Protein AF-A0A250J517-F1 (afdb_monomer)

Solvent-accessible surface area (backbone atoms only — not comparable to full-atom values): 8209 Å² total; per-residue (Å²): 137,84,88,84,86,84,84,90,84,88,82,89,85,87,87,82,92,88,85,82,87,84,89,85,85,82,87,85,84,88,85,80,86,83,84,86,82,82,81,75,85,79,86,83,92,77,81,94,85,44,72,68,46,51,51,52,29,51,54,43,40,54,51,52,28,53,78,68,51,25,32,100,65,62,43,57,57,86,73,79,63,91,90,59,61,96,43,54,39,82,90,79,71,48,72,56,59,64,66,62,52,22,33,76,74,35,57,65,48,42,74,78,33,53,84,116

pLDDT: mean 74.73, std 24.1, range [35.06, 98.69]

Secondary structure (DSSP, 8-state):
-----------------------------------------------TT-HHHHHHHHHHHHHHHHHTTB-TTSSBTT---TTS-TTEETTTTEE--HHHHHHHH-HHHHHHS---

Organism: NCBI:txid43

Mean predicted aligned error: 17.6 Å

Structure (mmCIF, N/CA/C/O backbone):
data_AF-A0A250J517-F1
#
_entry.id   AF-A0A250J517-F1
#
loop_
_atom_site.group_PDB
_atom_site.id
_atom_site.type_symbol
_atom_site.label_atom_id
_atom_site.label_alt_id
_atom_site.label_comp_id
_atom_site.label_asym_id
_atom_site.label_entity_id
_atom_site.label_seq_id
_atom_site.pdbx_PDB_ins_code
_atom_site.Cartn_x
_atom_site.Cartn_y
_atom_site.Cartn_z
_atom_site.occupancy
_atom_site.B_iso_or_equiv
_atom_site.auth_seq_id
_atom_site.auth_comp_id
_atom_site.auth_asym_id
_atom_site.auth_atom_id
_atom_site.pdbx_PDB_model_num
ATOM 1 N N . MET A 1 1 ? 27.806 33.034 -30.971 1.00 40.75 1 MET A N 1
ATOM 2 C CA . MET A 1 1 ? 27.701 34.439 -30.530 1.00 40.75 1 MET A CA 1
ATOM 3 C C . MET A 1 1 ? 26.240 34.858 -30.545 1.00 40.75 1 MET A C 1
ATOM 5 O O . MET A 1 1 ? 25.623 34.754 -31.590 1.00 40.75 1 MET A O 1
ATOM 9 N N . ARG A 1 2 ? 25.774 35.378 -29.402 1.00 42.53 2 ARG A N 1
ATOM 10 C CA . ARG A 1 2 ? 24.783 36.461 -29.262 1.00 42.53 2 ARG A CA 1
ATOM 11 C C . ARG A 1 2 ? 23.300 36.139 -29.490 1.00 42.53 2 ARG A C 1
ATOM 13 O O . ARG A 1 2 ? 22.781 36.169 -30.596 1.00 42.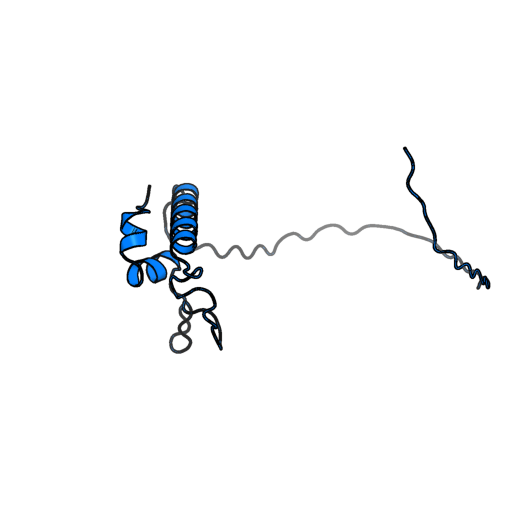53 2 ARG A O 1
ATOM 20 N N . HIS A 1 3 ? 22.646 35.952 -28.346 1.00 41.84 3 HIS A N 1
ATOM 21 C CA . HIS A 1 3 ? 21.238 36.217 -28.073 1.00 41.84 3 HIS A CA 1
ATOM 22 C C . HIS A 1 3 ? 20.781 37.573 -28.631 1.00 41.84 3 HIS A C 1
ATOM 24 O O . HIS A 1 3 ? 21.478 38.574 -28.455 1.00 41.84 3 HIS A O 1
ATOM 30 N N . AL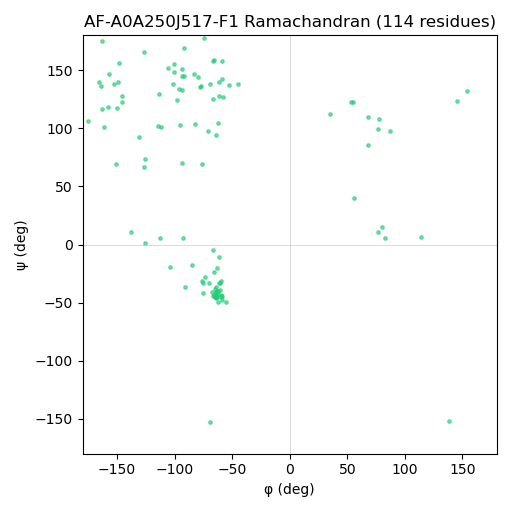A A 1 4 ? 19.585 37.613 -29.219 1.00 48.94 4 ALA A N 1
ATOM 31 C CA . ALA A 1 4 ? 18.859 38.845 -29.503 1.00 48.94 4 ALA A CA 1
ATOM 32 C C . ALA A 1 4 ? 17.581 38.867 -28.653 1.00 48.94 4 ALA A C 1
ATOM 34 O O . ALA A 1 4 ? 16.615 38.160 -28.932 1.00 48.94 4 ALA A O 1
ATOM 35 N N . LEU A 1 5 ? 17.639 39.651 -27.574 1.00 51.97 5 LEU A N 1
ATOM 36 C CA . LEU A 1 5 ? 16.505 40.087 -26.768 1.00 51.97 5 LEU A CA 1
ATOM 37 C C . LEU A 1 5 ? 15.642 41.062 -27.565 1.00 51.97 5 LEU A C 1
ATOM 39 O O . LEU A 1 5 ? 16.190 42.023 -28.097 1.00 51.97 5 LEU A O 1
ATOM 43 N N . ILE A 1 6 ? 14.318 40.923 -27.483 1.00 53.22 6 ILE A N 1
ATOM 44 C CA . ILE A 1 6 ? 13.390 42.060 -27.489 1.00 53.22 6 ILE A CA 1
ATOM 45 C C . ILE A 1 6 ? 12.218 41.690 -26.578 1.00 53.22 6 ILE A C 1
ATOM 47 O O . ILE A 1 6 ? 11.582 40.671 -26.815 1.00 53.22 6 ILE A O 1
ATOM 51 N N . LEU A 1 7 ? 11.958 42.505 -25.551 1.00 48.72 7 LEU A N 1
ATOM 52 C CA . LEU A 1 7 ? 10.627 43.017 -25.193 1.00 48.72 7 LEU A CA 1
ATOM 53 C C . LEU A 1 7 ? 10.775 44.020 -24.034 1.00 48.72 7 LEU A C 1
ATOM 55 O O . LEU A 1 7 ? 11.056 43.665 -22.893 1.00 48.72 7 LEU A O 1
ATOM 59 N N . LEU A 1 8 ? 10.626 45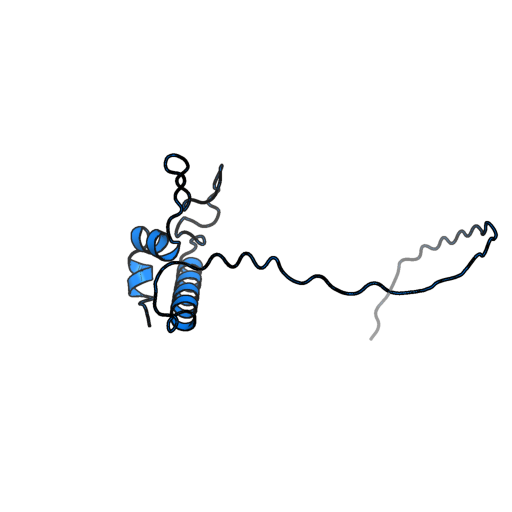.298 -24.387 1.00 49.47 8 LEU A N 1
ATOM 60 C CA . LEU A 1 8 ? 10.435 46.432 -23.487 1.00 49.47 8 LEU A CA 1
ATOM 61 C C . LEU A 1 8 ? 8.986 46.438 -22.980 1.00 49.47 8 LEU A C 1
ATOM 63 O O . LEU A 1 8 ? 8.074 46.374 -23.801 1.00 49.47 8 LEU A O 1
ATOM 67 N N . ALA A 1 9 ? 8.786 46.680 -21.685 1.00 53.56 9 ALA A N 1
ATOM 68 C CA . ALA A 1 9 ? 7.746 47.591 -21.200 1.00 53.56 9 ALA A CA 1
ATOM 69 C C . ALA A 1 9 ? 8.038 47.982 -19.744 1.00 53.56 9 ALA A C 1
ATOM 71 O O . ALA A 1 9 ? 8.074 47.142 -18.849 1.00 53.56 9 ALA A O 1
ATOM 72 N N . ALA A 1 10 ? 8.273 49.274 -19.536 1.00 53.44 10 ALA A N 1
ATOM 73 C CA . ALA A 1 10 ? 8.457 49.915 -18.244 1.00 53.44 10 ALA A CA 1
ATOM 74 C C . ALA A 1 10 ? 7.122 50.482 -17.739 1.00 53.44 10 ALA A C 1
ATOM 76 O O . ALA A 1 10 ? 6.362 51.024 -18.538 1.00 53.44 10 ALA A O 1
ATOM 77 N N . ALA A 1 11 ? 6.891 50.449 -16.425 1.00 49.56 11 ALA A N 1
ATOM 78 C CA . ALA A 1 11 ? 6.052 51.425 -15.726 1.00 49.56 11 ALA A CA 1
ATOM 79 C C . ALA A 1 11 ? 6.354 51.398 -14.216 1.00 49.56 11 ALA A C 1
ATOM 81 O O . ALA A 1 11 ? 5.896 50.524 -13.485 1.00 49.56 11 ALA A O 1
ATOM 82 N N . CYS A 1 12 ? 7.140 52.372 -13.759 1.00 49.00 12 CYS A N 1
ATOM 83 C CA . CYS A 1 12 ? 7.243 52.762 -12.356 1.00 49.00 12 CYS A CA 1
ATOM 84 C C . CYS A 1 12 ? 6.026 53.614 -11.986 1.00 49.00 12 CYS A C 1
ATOM 86 O O . CYS A 1 12 ? 5.762 54.567 -12.711 1.00 49.00 12 CYS A O 1
ATOM 88 N N . LEU A 1 13 ? 5.392 53.384 -10.832 1.00 56.25 13 LEU A N 1
ATOM 89 C CA . LEU A 1 13 ? 4.775 54.463 -10.049 1.00 56.25 13 LEU A CA 1
ATOM 90 C C . LEU A 1 13 ? 4.887 54.177 -8.545 1.00 56.25 13 LEU A C 1
ATOM 92 O O . LEU A 1 13 ? 4.546 53.108 -8.051 1.00 56.25 13 LEU A O 1
ATOM 96 N N . THR A 1 14 ? 5.408 55.184 -7.855 1.00 57.03 14 THR A N 1
ATOM 97 C CA . 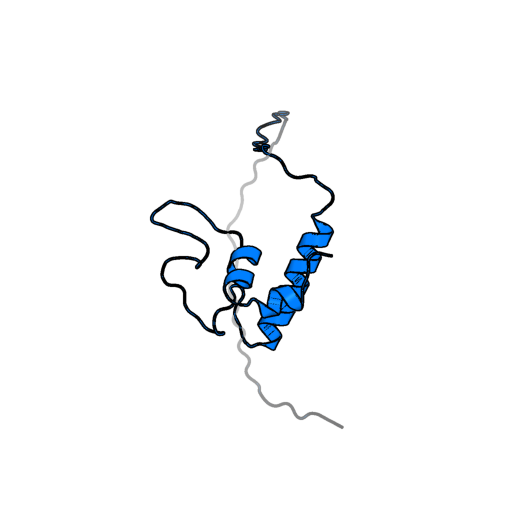THR A 1 14 ? 5.691 55.305 -6.426 1.00 57.03 14 THR A CA 1
ATOM 98 C C . THR A 1 14 ? 4.608 56.125 -5.725 1.00 57.03 14 THR A C 1
ATOM 100 O O . THR A 1 14 ? 4.285 57.198 -6.224 1.00 57.03 14 THR A O 1
ATOM 103 N N . THR A 1 15 ? 4.173 55.713 -4.535 1.00 53.34 15 THR A N 1
ATOM 104 C CA . THR A 1 15 ? 3.627 56.523 -3.414 1.00 53.34 15 THR A CA 1
ATOM 105 C C . THR A 1 15 ? 3.627 55.580 -2.192 1.00 53.34 15 THR A C 1
ATOM 107 O O . THR A 1 15 ? 3.356 54.400 -2.357 1.00 53.34 15 THR A O 1
ATOM 110 N N . GLY A 1 16 ? 3.954 55.890 -0.937 1.00 42.22 16 GLY A N 1
ATOM 111 C CA . GLY A 1 16 ? 4.241 57.099 -0.163 1.00 42.22 16 GLY A CA 1
ATOM 112 C C . GLY A 1 16 ? 3.900 56.773 1.316 1.00 42.22 16 GLY A C 1
ATOM 113 O O . GLY A 1 16 ? 2.867 56.166 1.566 1.00 42.22 16 GLY A O 1
ATOM 114 N N . CYS A 1 17 ? 4.796 57.103 2.257 1.00 46.97 17 CYS A N 1
ATOM 115 C CA . CYS A 1 17 ? 4.860 56.760 3.703 1.00 46.97 17 CYS A CA 1
ATOM 116 C C . CYS A 1 17 ? 3.762 57.425 4.612 1.00 46.97 17 CYS A C 1
ATOM 118 O O . CYS A 1 17 ? 2.810 57.981 4.082 1.00 46.97 17 CYS A O 1
ATOM 120 N N . PRO A 1 18 ? 3.970 57.664 5.936 1.00 52.84 18 PRO A N 1
ATOM 121 C CA . PRO A 1 18 ? 4.011 56.793 7.133 1.00 52.84 18 PRO A CA 1
ATOM 122 C C . PRO A 1 18 ? 3.047 57.259 8.272 1.00 52.84 18 PRO A C 1
ATOM 124 O O . PRO A 1 18 ? 2.681 58.429 8.343 1.00 52.84 18 PRO A O 1
ATOM 127 N N . THR A 1 19 ? 2.762 56.428 9.289 1.00 40.47 19 THR A N 1
ATOM 128 C CA . THR A 1 19 ? 2.187 56.905 10.576 1.00 40.47 19 THR A CA 1
ATOM 129 C C . THR A 1 19 ? 2.926 56.363 11.808 1.00 40.47 19 THR A C 1
ATOM 131 O O . THR A 1 19 ? 2.663 55.277 12.301 1.00 40.47 19 THR A O 1
ATOM 134 N N . LYS A 1 20 ? 3.900 57.163 12.261 1.00 37.38 20 LYS A N 1
ATOM 135 C CA . LYS A 1 20 ? 4.094 57.721 13.619 1.00 37.38 20 LYS A CA 1
ATOM 136 C C . LYS A 1 20 ? 3.704 56.881 14.868 1.00 37.38 20 LYS A C 1
ATOM 138 O O . LYS A 1 20 ? 2.533 56.790 15.198 1.00 37.38 20 LYS A O 1
ATOM 143 N N . LYS A 1 21 ? 4.751 56.487 15.623 1.00 39.88 21 LYS A N 1
ATOM 144 C CA . LYS A 1 21 ? 4.996 56.621 17.093 1.00 39.88 21 LYS A CA 1
ATOM 145 C C . LYS A 1 21 ? 3.895 56.095 18.044 1.00 39.88 21 LYS A C 1
ATOM 147 O O . LYS A 1 21 ? 2.790 56.614 18.056 1.00 39.88 21 LYS A O 1
ATOM 152 N N . THR A 1 22 ? 4.200 55.167 18.957 1.00 36.69 22 THR A N 1
ATOM 153 C CA . THR A 1 22 ? 4.653 55.487 20.332 1.00 36.69 22 THR A CA 1
ATOM 154 C C . THR A 1 22 ? 5.299 54.263 20.988 1.00 36.69 22 THR A C 1
ATOM 156 O O . THR A 1 22 ? 4.816 53.146 20.844 1.00 36.69 22 THR A O 1
ATOM 159 N N . ALA A 1 23 ? 6.424 54.501 21.658 1.00 46.97 23 ALA A N 1
ATOM 160 C CA . ALA A 1 23 ? 7.159 53.541 22.466 1.00 46.97 23 ALA A CA 1
ATOM 161 C C . ALA A 1 23 ? 6.500 53.376 23.839 1.00 46.97 23 ALA A C 1
ATOM 163 O O . ALA A 1 23 ? 6.099 54.384 24.406 1.00 46.97 23 ALA A O 1
ATOM 164 N N . GLU A 1 24 ? 6.514 52.166 24.398 1.00 35.06 24 GLU A N 1
ATOM 165 C CA . GLU A 1 24 ? 6.696 51.965 25.839 1.00 35.06 24 GLU A CA 1
ATOM 166 C C . GLU A 1 24 ? 7.201 50.533 26.087 1.00 35.06 24 GLU A C 1
ATOM 168 O O . GLU A 1 24 ? 6.567 49.555 25.702 1.00 35.06 24 GLU A O 1
ATOM 173 N N . ALA A 1 25 ? 8.395 50.420 26.662 1.00 49.69 25 ALA A N 1
ATOM 174 C CA . ALA A 1 25 ? 8.928 49.206 27.281 1.00 49.69 25 ALA A CA 1
ATOM 175 C C . ALA A 1 25 ? 8.744 49.384 28.802 1.00 49.69 25 ALA A C 1
ATOM 177 O O . ALA A 1 25 ? 8.829 50.531 29.253 1.00 49.69 25 ALA A O 1
ATOM 178 N N . PRO A 1 26 ? 8.528 48.321 29.606 1.00 46.06 26 PRO A N 1
ATOM 179 C CA . PRO A 1 26 ? 9.617 47.384 29.908 1.00 46.06 26 PRO A CA 1
ATOM 180 C C . PRO A 1 26 ? 9.195 45.912 30.148 1.00 46.06 26 PRO A C 1
ATOM 182 O O . PRO A 1 26 ? 8.083 45.608 30.563 1.00 46.06 26 PRO A O 1
ATOM 185 N N . ALA A 1 27 ? 10.137 44.985 29.943 1.00 48.69 27 ALA A N 1
ATOM 186 C CA . ALA A 1 27 ? 10.116 43.643 30.550 1.00 48.69 27 ALA A CA 1
ATOM 187 C C . ALA A 1 27 ? 10.310 43.769 32.083 1.00 48.69 27 ALA A C 1
ATOM 189 O O . ALA A 1 27 ? 10.912 44.774 32.486 1.00 48.69 27 ALA A O 1
ATOM 190 N N . PRO A 1 28 ? 9.917 42.800 32.955 1.00 46.03 28 PRO A N 1
ATOM 191 C CA . PRO A 1 28 ? 10.729 41.573 33.118 1.00 46.03 28 PRO A CA 1
ATOM 192 C C . PRO A 1 28 ? 10.069 40.327 33.807 1.00 46.03 28 PRO A C 1
ATOM 194 O O . PRO A 1 28 ? 9.004 40.417 34.402 1.00 46.03 28 PRO A O 1
ATOM 197 N N . LYS A 1 29 ? 10.840 39.217 33.830 1.00 38.72 29 LYS A N 1
ATOM 198 C CA . LYS A 1 29 ? 10.826 38.029 34.739 1.00 38.72 29 LYS A CA 1
ATOM 199 C C . LYS A 1 29 ? 9.737 36.964 34.522 1.00 38.72 29 LYS A C 1
ATOM 201 O O . LYS A 1 29 ? 8.553 37.233 34.621 1.00 38.72 29 LYS A O 1
ATOM 206 N N . GLU A 1 30 ? 10.147 35.802 34.006 1.00 45.53 30 GLU A N 1
ATOM 207 C CA . GLU A 1 30 ? 10.349 34.536 34.749 1.00 45.53 30 GLU A CA 1
ATOM 208 C C . GLU A 1 30 ? 9.046 33.916 35.261 1.00 45.53 30 GLU A C 1
ATOM 210 O O . GLU A 1 30 ? 8.498 34.372 36.253 1.00 45.53 30 GLU A O 1
ATOM 215 N N . GLU A 1 31 ? 8.649 32.788 34.668 1.00 47.94 31 GLU A N 1
ATOM 216 C CA . GLU A 1 31 ? 8.257 31.643 35.484 1.00 47.94 31 GLU A CA 1
ATOM 217 C C . GLU A 1 31 ? 8.576 30.326 34.773 1.00 47.94 31 GLU A C 1
ATOM 219 O O . GLU A 1 31 ? 8.482 30.174 33.554 1.00 47.94 31 GLU A O 1
ATOM 224 N N . THR A 1 32 ? 9.0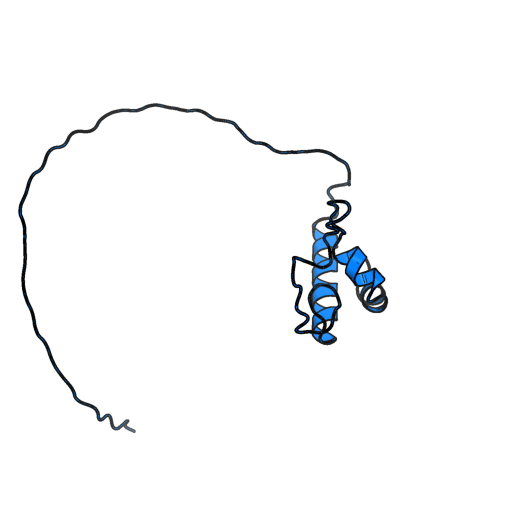55 29.415 35.601 1.00 37.88 32 THR A N 1
ATOM 225 C CA . THR A 1 32 ? 9.680 28.135 35.316 1.00 37.88 32 THR A CA 1
ATOM 226 C C . THR A 1 32 ? 8.630 27.025 35.304 1.00 37.88 32 THR A C 1
ATOM 228 O O . THR A 1 32 ? 7.731 27.021 36.131 1.00 37.88 32 THR A O 1
ATOM 231 N N . ALA A 1 33 ? 8.836 26.051 34.413 1.00 44.22 33 ALA A N 1
ATOM 232 C CA . ALA A 1 33 ? 8.399 24.651 34.470 1.00 44.22 33 ALA A CA 1
ATOM 233 C C . ALA A 1 33 ? 6.906 24.304 34.671 1.00 44.22 33 ALA A C 1
ATOM 235 O O . ALA A 1 33 ? 6.329 24.439 35.745 1.00 44.22 33 ALA A O 1
ATOM 236 N N . SER A 1 34 ? 6.373 23.546 33.710 1.00 52.28 34 SER A N 1
ATOM 237 C CA . SER A 1 34 ? 5.840 22.223 34.051 1.00 52.28 34 SER A CA 1
ATOM 238 C C . SER A 1 34 ? 5.954 21.257 32.883 1.00 52.28 34 SER A C 1
ATOM 240 O O . SER A 1 34 ? 5.409 21.450 31.800 1.00 52.28 34 SER A O 1
ATOM 242 N N . THR A 1 35 ? 6.741 20.233 33.164 1.00 45.34 35 THR A N 1
ATOM 243 C CA . THR A 1 35 ? 6.864 18.952 32.493 1.00 45.34 35 THR A CA 1
ATOM 244 C C . THR A 1 35 ? 5.523 18.209 32.489 1.00 45.34 35 THR A C 1
ATOM 246 O O . THR A 1 35 ? 4.712 18.380 33.393 1.00 45.34 35 THR A O 1
ATOM 249 N N . ASP A 1 36 ? 5.405 17.290 31.533 1.00 43.34 36 ASP A N 1
ATOM 250 C CA . ASP A 1 36 ? 4.597 16.068 31.600 1.00 43.34 36 ASP A CA 1
ATOM 251 C C . ASP A 1 36 ? 3.117 16.136 31.186 1.00 43.34 36 ASP A C 1
ATOM 253 O O . ASP A 1 36 ? 2.212 16.412 31.966 1.00 43.34 36 ASP A O 1
ATOM 257 N N . ALA A 1 37 ? 2.875 15.740 29.937 1.00 49.03 37 ALA A N 1
ATOM 258 C CA . ALA A 1 37 ? 1.851 14.743 29.636 1.00 49.03 37 ALA A CA 1
ATOM 259 C C . ALA A 1 37 ? 2.276 13.999 28.367 1.00 49.03 37 ALA A C 1
ATOM 261 O O . ALA A 1 37 ? 1.714 14.151 27.281 1.00 49.03 37 ALA A O 1
ATOM 262 N N . ALA A 1 38 ? 3.333 13.205 28.523 1.00 48.06 38 ALA A N 1
ATOM 263 C CA . ALA A 1 38 ? 3.571 12.076 27.653 1.00 48.06 38 ALA A CA 1
ATOM 264 C C . ALA A 1 38 ? 2.392 11.105 27.821 1.00 48.06 38 ALA A C 1
ATOM 266 O O . ALA A 1 38 ? 2.321 10.375 28.805 1.00 48.06 38 ALA A O 1
ATOM 267 N N . LEU A 1 39 ? 1.474 11.058 26.856 1.00 44.75 39 LEU A N 1
ATOM 268 C CA . LEU A 1 39 ? 0.632 9.877 26.667 1.00 44.75 39 LEU A CA 1
ATOM 269 C C . LEU A 1 39 ? 1.300 8.983 25.630 1.00 44.75 39 LEU A C 1
ATOM 271 O O . LEU A 1 39 ? 0.857 8.823 24.497 1.00 44.75 39 LEU A O 1
ATOM 275 N N . SER A 1 40 ? 2.411 8.400 26.073 1.00 46.28 40 SER A N 1
ATOM 276 C CA . SER A 1 40 ? 2.884 7.121 25.571 1.00 46.28 40 SER A CA 1
ATOM 277 C C . SER A 1 40 ? 1.843 6.073 25.950 1.00 46.28 40 SER A C 1
ATOM 279 O O . SER A 1 40 ? 1.880 5.527 27.052 1.00 46.28 40 SER A O 1
ATOM 281 N N . VAL A 1 41 ? 0.916 5.778 25.041 1.00 52.47 41 VAL A N 1
ATOM 282 C CA . VAL A 1 41 ? 0.219 4.493 25.088 1.00 52.47 41 VAL A CA 1
ATOM 283 C C . VAL A 1 41 ? 1.250 3.446 24.682 1.00 52.47 41 VAL A C 1
ATOM 285 O O . VAL A 1 41 ? 1.569 3.272 23.508 1.00 52.47 41 VAL A O 1
ATOM 288 N N . ARG A 1 42 ? 1.849 2.809 25.685 1.00 61.09 42 ARG A N 1
ATOM 289 C CA . ARG A 1 42 ? 2.473 1.497 25.525 1.00 61.09 42 ARG A CA 1
ATOM 290 C C . ARG A 1 42 ? 1.414 0.476 25.909 1.00 61.09 42 ARG A C 1
ATOM 292 O O . ARG A 1 42 ? 0.797 0.672 26.951 1.00 61.09 42 ARG A O 1
ATOM 299 N N . ASP A 1 43 ? 1.269 -0.551 25.076 1.00 52.69 43 ASP A N 1
ATOM 300 C CA . ASP A 1 43 ? 0.919 -1.957 25.371 1.00 52.69 43 ASP A CA 1
ATOM 301 C C . ASP A 1 43 ? 0.047 -2.495 24.211 1.00 52.69 43 ASP A C 1
ATOM 303 O O . ASP A 1 43 ? -0.938 -1.864 23.852 1.00 52.69 43 ASP A O 1
ATOM 307 N N . ALA A 1 44 ? 0.365 -3.576 23.493 1.00 48.47 44 ALA A N 1
ATOM 308 C CA . ALA A 1 44 ? 1.029 -4.797 23.925 1.00 48.47 44 ALA A CA 1
ATOM 309 C C . ALA A 1 44 ? 1.801 -5.496 22.779 1.00 48.47 44 ALA A C 1
ATOM 311 O O . ALA A 1 44 ? 1.298 -5.647 21.671 1.00 48.47 44 ALA A O 1
ATOM 312 N N . GLY A 1 45 ? 3.006 -5.978 23.103 1.00 47.66 45 GLY A N 1
ATOM 313 C CA . GLY A 1 45 ? 3.538 -7.276 22.662 1.00 47.66 45 GLY A CA 1
ATOM 314 C C . GLY A 1 45 ? 3.882 -7.533 21.185 1.00 47.66 45 GLY A C 1
ATOM 315 O O . GLY A 1 45 ? 3.141 -8.229 20.504 1.00 47.66 45 GLY A O 1
ATOM 316 N N . ALA A 1 46 ? 5.095 -7.163 20.759 1.00 60.81 46 ALA A N 1
ATOM 317 C CA . ALA A 1 46 ? 5.896 -7.909 19.771 1.00 60.81 46 ALA A CA 1
ATOM 318 C C . ALA A 1 46 ? 7.389 -7.542 19.946 1.00 60.81 46 ALA A C 1
ATOM 320 O O . ALA A 1 46 ? 7.673 -6.413 20.357 1.00 60.81 46 ALA A O 1
ATOM 321 N N . PRO A 1 47 ? 8.356 -8.457 19.720 1.00 49.44 47 PRO A N 1
ATOM 322 C CA . PRO A 1 47 ? 9.756 -8.207 20.047 1.00 49.44 47 PRO A CA 1
ATOM 323 C C . PRO A 1 47 ? 10.329 -7.106 19.151 1.00 49.44 47 PRO A C 1
ATOM 325 O O . PRO A 1 47 ? 10.275 -7.165 17.925 1.00 49.44 47 PRO A O 1
ATOM 328 N N . ALA A 1 48 ? 10.881 -6.086 19.799 1.00 53.94 48 ALA A N 1
ATOM 329 C CA . ALA A 1 48 ? 11.517 -4.940 19.177 1.00 53.94 48 ALA A CA 1
ATOM 330 C C . ALA A 1 48 ? 12.917 -5.308 18.656 1.00 53.94 48 ALA A C 1
ATOM 332 O O . ALA A 1 48 ? 13.907 -4.855 19.203 1.00 53.94 48 ALA A O 1
ATOM 333 N N . GLU A 1 49 ? 12.984 -6.129 17.608 1.00 48.34 49 GLU A N 1
ATOM 334 C CA . GLU A 1 49 ? 14.205 -6.401 16.823 1.00 48.34 49 GLU A CA 1
ATOM 335 C C . GLU A 1 49 ? 13.900 -6.441 15.300 1.00 48.34 49 GLU A C 1
ATOM 337 O O . GLU A 1 49 ? 14.741 -6.857 14.513 1.00 48.34 49 GLU A O 1
ATOM 342 N N . ASP A 1 50 ? 12.700 -6.018 14.862 1.00 60.31 50 ASP A N 1
ATOM 343 C CA . ASP A 1 50 ? 12.167 -6.284 13.503 1.00 60.31 50 ASP A CA 1
ATOM 344 C C . ASP A 1 50 ? 11.734 -5.023 12.712 1.00 60.31 50 ASP A C 1
ATOM 346 O O . ASP A 1 50 ? 11.270 -5.090 11.576 1.00 60.31 50 ASP A O 1
ATOM 350 N N . GLY A 1 51 ? 11.898 -3.820 13.274 1.00 64.81 51 GLY A N 1
ATOM 351 C CA . GLY A 1 51 ? 11.474 -2.585 12.590 1.00 64.81 51 GLY A CA 1
ATOM 352 C C . GLY A 1 51 ? 12.209 -2.341 11.262 1.00 64.81 51 GLY A C 1
ATOM 353 O O . GLY A 1 51 ? 11.629 -1.820 10.310 1.00 64.81 51 GLY A O 1
ATOM 354 N N . GLY A 1 52 ? 13.480 -2.752 11.183 1.00 77.38 52 GLY A N 1
ATOM 355 C CA . GLY A 1 52 ? 14.290 -2.642 9.967 1.00 77.38 52 GLY A CA 1
ATOM 356 C C . GLY A 1 52 ? 13.921 -3.673 8.899 1.00 77.38 52 GLY A C 1
ATOM 357 O O . GLY A 1 52 ? 13.821 -3.332 7.722 1.00 77.38 52 GLY A O 1
ATOM 358 N N . SER A 1 53 ? 13.672 -4.915 9.304 1.00 88.00 53 SER A N 1
ATOM 359 C CA . SER A 1 53 ? 13.247 -6.019 8.434 1.00 88.00 53 SER A CA 1
ATOM 360 C C . SER A 1 53 ? 11.846 -5.795 7.879 1.00 88.00 53 SER A C 1
ATOM 362 O O . SER A 1 53 ? 11.637 -5.958 6.675 1.00 88.00 53 SER A O 1
ATOM 364 N N . ARG A 1 54 ? 10.912 -5.299 8.697 1.00 92.44 54 ARG A N 1
ATOM 365 C CA . ARG A 1 54 ? 9.589 -4.907 8.209 1.00 92.44 54 ARG A CA 1
ATOM 366 C C . ARG A 1 54 ? 9.650 -3.744 7.222 1.00 92.44 54 ARG A C 1
ATOM 368 O O . ARG A 1 54 ? 9.037 -3.823 6.161 1.00 92.44 54 ARG A O 1
ATOM 375 N N . ALA A 1 55 ? 10.413 -2.693 7.517 1.00 93.62 55 ALA A N 1
ATOM 376 C CA . ALA A 1 55 ? 10.576 -1.577 6.583 1.00 93.62 55 ALA A CA 1
ATOM 377 C C . ALA A 1 55 ? 11.195 -2.029 5.246 1.00 93.62 55 ALA A C 1
ATOM 379 O O . ALA A 1 55 ? 10.769 -1.582 4.181 1.00 93.62 55 ALA A O 1
ATOM 380 N N . ALA A 1 56 ? 12.164 -2.949 5.286 1.00 95.00 56 ALA A N 1
ATOM 381 C CA . ALA A 1 56 ? 12.749 -3.539 4.085 1.00 95.00 56 ALA A CA 1
ATOM 382 C C . ALA A 1 56 ? 11.725 -4.359 3.281 1.00 95.00 56 ALA A C 1
ATOM 384 O O . ALA A 1 56 ? 11.686 -4.255 2.052 1.00 95.00 56 ALA A O 1
ATOM 385 N N . GLN A 1 57 ? 10.868 -5.130 3.957 1.00 96.12 57 GLN A N 1
ATOM 386 C CA . GLN A 1 57 ? 9.789 -5.871 3.307 1.00 96.12 57 GLN A CA 1
ATOM 387 C C . GLN A 1 57 ? 8.763 -4.926 2.668 1.00 96.12 57 GLN A C 1
ATOM 389 O O . GLN A 1 57 ? 8.409 -5.115 1.505 1.00 96.12 57 GLN A O 1
ATOM 394 N N . GLU A 1 58 ? 8.342 -3.872 3.372 1.00 97.44 58 GLU A N 1
ATOM 395 C CA . GLU A 1 58 ? 7.435 -2.858 2.823 1.00 97.44 58 GLU A CA 1
ATOM 396 C C . GLU A 1 58 ? 8.023 -2.177 1.582 1.00 97.44 58 GLU A C 1
ATOM 398 O O . GLU A 1 58 ? 7.340 -2.073 0.565 1.00 97.44 58 GLU A O 1
ATOM 403 N N . ALA A 1 59 ? 9.307 -1.807 1.614 1.00 97.81 59 ALA A N 1
ATOM 404 C CA . ALA A 1 59 ? 9.989 -1.219 0.463 1.00 97.81 59 ALA A CA 1
ATOM 405 C C . ALA A 1 59 ? 10.088 -2.188 -0.731 1.00 97.81 59 ALA A C 1
ATOM 407 O O . ALA A 1 59 ? 9.965 -1.770 -1.885 1.00 97.81 59 ALA A O 1
ATOM 408 N N . CYS A 1 60 ? 10.296 -3.485 -0.475 1.00 98.31 60 CYS A N 1
ATOM 409 C CA . CYS A 1 60 ? 10.267 -4.501 -1.525 1.00 98.31 60 CYS A CA 1
ATOM 410 C C . CYS A 1 60 ? 8.884 -4.572 -2.183 1.00 98.31 60 CYS A C 1
ATOM 412 O O . CYS A 1 60 ? 8.786 -4.509 -3.411 1.00 98.31 60 CYS A O 1
ATOM 414 N N . VAL A 1 61 ? 7.828 -4.654 -1.367 1.00 98.50 61 VAL A N 1
ATOM 415 C CA . VAL A 1 61 ? 6.441 -4.751 -1.836 1.00 98.50 61 VAL A CA 1
ATOM 416 C C . VAL A 1 61 ? 6.039 -3.510 -2.623 1.00 98.50 61 VAL A C 1
ATOM 418 O O . VAL A 1 61 ? 5.446 -3.642 -3.687 1.00 98.50 61 VAL A O 1
ATOM 421 N N . ASP A 1 62 ? 6.404 -2.315 -2.164 1.00 98.56 62 ASP A N 1
ATOM 422 C CA . ASP A 1 62 ? 6.047 -1.070 -2.850 1.00 98.56 62 ASP A CA 1
ATOM 423 C C . ASP A 1 62 ? 6.663 -0.987 -4.251 1.00 98.56 62 ASP A C 1
ATOM 425 O O . ASP A 1 62 ? 5.985 -0.603 -5.207 1.00 98.56 62 ASP A O 1
ATOM 429 N N . ARG A 1 63 ? 7.918 -1.425 -4.404 1.00 98.69 63 ARG A N 1
ATOM 430 C CA . ARG A 1 63 ? 8.552 -1.538 -5.722 1.00 98.69 63 ARG A CA 1
ATOM 431 C C . ARG A 1 63 ? 7.847 -2.570 -6.602 1.00 98.69 63 ARG A C 1
ATOM 433 O O . ARG A 1 63 ? 7.571 -2.276 -7.762 1.00 98.69 63 ARG A O 1
ATOM 440 N N . TRP A 1 64 ? 7.529 -3.744 -6.058 1.00 98.69 64 TRP A N 1
ATOM 441 C CA . TRP A 1 64 ? 6.821 -4.787 -6.804 1.00 98.69 64 TRP A CA 1
ATOM 442 C C . TRP A 1 64 ? 5.452 -4.291 -7.296 1.00 98.69 64 TRP A C 1
ATOM 444 O O . TRP A 1 64 ? 5.115 -4.433 -8.468 1.00 98.69 64 TRP A O 1
ATOM 454 N N . LEU A 1 65 ? 4.683 -3.618 -6.436 1.00 98.69 65 LEU A N 1
ATOM 455 C CA . LEU A 1 65 ? 3.391 -3.031 -6.803 1.00 98.69 65 LEU A CA 1
ATOM 456 C C . LEU A 1 65 ? 3.535 -2.005 -7.936 1.00 98.69 65 LEU A C 1
ATOM 458 O O . LEU A 1 65 ? 2.767 -2.035 -8.899 1.00 98.69 65 LEU A O 1
ATOM 462 N N . GLN A 1 66 ? 4.553 -1.145 -7.860 1.00 98.50 66 GLN A N 1
ATOM 463 C CA . GLN A 1 66 ? 4.822 -0.139 -8.883 1.00 98.50 66 GLN A CA 1
ATOM 464 C C . GLN A 1 66 ? 5.178 -0.761 -10.243 1.00 98.50 66 GLN A C 1
ATOM 466 O O . GLN A 1 66 ? 4.647 -0.334 -11.271 1.00 98.50 66 GLN A O 1
ATOM 471 N N . GLU A 1 67 ? 6.033 -1.786 -10.263 1.00 98.50 67 GLU A N 1
ATOM 472 C CA . GLU A 1 67 ? 6.399 -2.527 -11.482 1.00 98.50 67 GLU A CA 1
ATOM 473 C C . GLU A 1 67 ? 5.174 -3.170 -12.152 1.00 98.50 67 GLU A C 1
ATOM 475 O O . GLU A 1 67 ? 5.095 -3.250 -13.380 1.00 98.50 67 GLU A O 1
ATOM 480 N N . HIS A 1 68 ? 4.179 -3.547 -11.348 1.00 98.44 68 HIS A N 1
ATOM 481 C CA . HIS A 1 68 ? 2.935 -4.172 -11.786 1.00 98.44 68 HIS A CA 1
ATOM 482 C C . HIS A 1 68 ? 1.781 -3.185 -12.054 1.00 98.44 68 HIS A C 1
ATOM 484 O O . HIS A 1 68 ? 0.675 -3.626 -12.370 1.00 98.44 68 HIS A O 1
ATOM 490 N N . LYS A 1 69 ? 2.018 -1.864 -11.985 1.00 98.56 69 LYS A N 1
ATOM 491 C CA . LYS A 1 69 ? 0.986 -0.812 -12.148 1.00 98.56 69 LYS A CA 1
ATOM 492 C C . LYS A 1 69 ? -0.184 -0.962 -11.172 1.00 98.56 69 LYS A C 1
ATOM 494 O O . LYS A 1 69 ? -1.353 -0.778 -11.526 1.00 98.56 69 LYS A O 1
ATOM 499 N N . LEU A 1 70 ? 0.149 -1.318 -9.938 1.00 98.56 70 LEU A N 1
ATOM 500 C CA . LEU A 1 70 ? -0.787 -1.408 -8.833 1.00 98.56 70 LEU A CA 1
ATOM 501 C C . LEU A 1 70 ? -0.590 -0.230 -7.877 1.00 98.56 70 LEU A C 1
ATOM 503 O O . LEU A 1 70 ? 0.499 0.331 -7.757 1.00 98.56 70 LEU A O 1
ATOM 507 N N . ASP A 1 71 ? -1.659 0.147 -7.190 1.00 98.25 71 ASP A N 1
ATOM 508 C CA . ASP A 1 71 ? -1.608 1.109 -6.103 1.00 98.25 71 ASP A CA 1
ATOM 509 C C . ASP A 1 71 ? -0.992 0.499 -4.832 1.00 98.25 71 ASP A C 1
ATOM 511 O O . ASP A 1 71 ? -0.681 -0.692 -4.750 1.00 98.25 71 ASP A O 1
ATOM 515 N N . ARG A 1 72 ? -0.863 1.325 -3.791 1.00 97.44 72 ARG A N 1
ATOM 516 C CA . ARG A 1 72 ? -0.270 0.941 -2.498 1.00 97.44 72 ARG A CA 1
ATOM 517 C C . ARG A 1 72 ? -1.003 -0.181 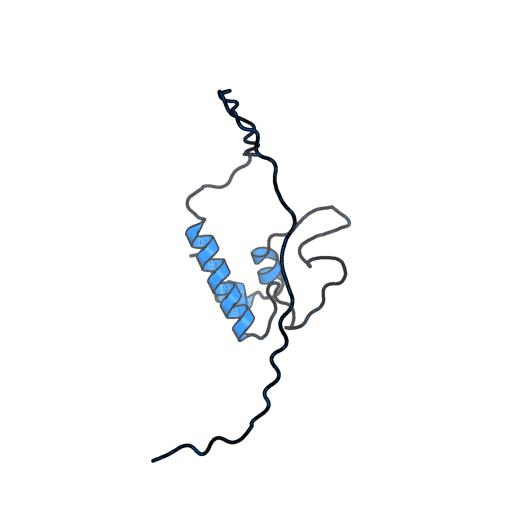-1.743 1.00 97.44 72 ARG A C 1
ATOM 519 O O . ARG A 1 72 ? -0.484 -0.650 -0.725 1.00 97.44 72 ARG A O 1
ATOM 526 N N . TYR A 1 73 ? -2.203 -0.555 -2.184 1.00 97.94 73 TYR A N 1
ATOM 527 C CA . TYR A 1 73 ? -3.056 -1.590 -1.601 1.00 97.94 73 TYR A CA 1
ATOM 528 C C . TYR A 1 73 ? -3.205 -2.805 -2.533 1.00 97.94 73 TYR A C 1
ATOM 530 O O . TYR A 1 73 ? -3.984 -3.709 -2.238 1.00 97.94 73 TYR A O 1
ATOM 538 N N . GLY A 1 74 ? -2.485 -2.849 -3.660 1.00 97.75 74 GLY A N 1
ATOM 539 C CA . GLY A 1 74 ? -2.563 -3.954 -4.616 1.00 97.75 74 GLY A CA 1
ATOM 540 C C . GLY A 1 74 ? -3.765 -3.902 -5.558 1.00 97.75 74 GLY A C 1
ATOM 541 O O . GLY A 1 74 ? -4.078 -4.919 -6.181 1.00 97.75 74 GLY A O 1
ATOM 542 N N . HIS A 1 75 ? -4.449 -2.761 -5.670 1.00 98.06 75 HIS A N 1
ATOM 543 C CA . HIS A 1 75 ? -5.495 -2.527 -6.671 1.00 98.06 75 HIS A CA 1
ATOM 544 C C . HIS A 1 75 ? -4.899 -1.900 -7.930 1.00 98.06 75 HIS A C 1
ATOM 546 O O . HIS A 1 75 ? -3.745 -1.497 -7.928 1.00 98.06 75 HIS A O 1
ATOM 552 N N . ALA A 1 76 ? -5.661 -1.815 -9.022 1.00 98.00 76 ALA A N 1
ATOM 553 C CA . ALA A 1 76 ? -5.174 -1.157 -10.234 1.00 98.00 76 ALA A CA 1
ATOM 554 C C . ALA A 1 76 ? -4.792 0.308 -9.949 1.00 98.00 76 ALA A C 1
ATOM 556 O O . ALA A 1 76 ? -5.478 0.997 -9.186 1.00 98.00 76 ALA A O 1
ATOM 557 N N . GLU A 1 77 ? -3.718 0.795 -10.571 1.00 97.38 77 GLU A N 1
ATOM 558 C CA . GLU A 1 77 ? -3.342 2.208 -10.494 1.00 97.38 77 GLU A CA 1
ATOM 559 C C . GLU A 1 77 ? -4.529 3.117 -10.873 1.00 97.38 77 GLU A C 1
ATOM 561 O O . GLU A 1 77 ? -5.282 2.839 -11.808 1.00 97.38 77 GLU A O 1
ATOM 566 N N . GLY A 1 78 ? -4.717 4.201 -10.115 1.00 96.19 78 GLY A N 1
ATOM 567 C CA . GLY A 1 78 ? -5.836 5.129 -10.303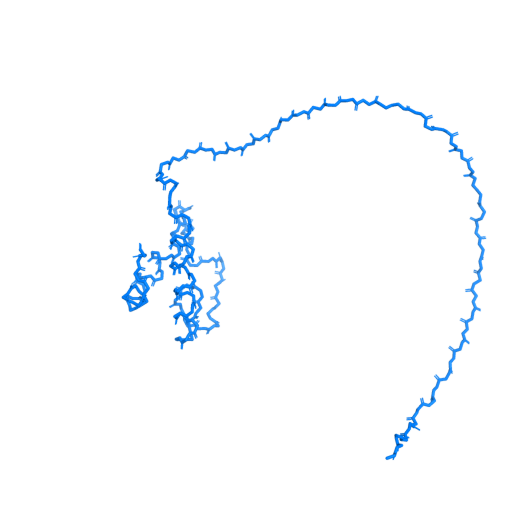 1.00 96.19 78 GLY A CA 1
ATOM 568 C C . GLY A 1 78 ? -7.154 4.703 -9.646 1.00 96.19 78 GLY A C 1
ATOM 569 O O . GLY A 1 78 ? -8.157 5.396 -9.818 1.00 96.19 78 GLY A O 1
ATOM 570 N N . THR A 1 79 ? -7.173 3.605 -8.878 1.00 96.94 79 THR A N 1
ATOM 571 C CA . THR A 1 79 ? -8.340 3.227 -8.065 1.00 96.94 79 THR A CA 1
ATOM 572 C C . THR A 1 79 ? -8.700 4.351 -7.090 1.00 96.94 79 THR A C 1
ATOM 574 O O . THR A 1 79 ? -7.864 4.832 -6.327 1.00 96.94 79 THR A O 1
ATOM 577 N N . MET A 1 80 ? -9.966 4.772 -7.123 1.00 96.44 80 MET A N 1
ATOM 578 C CA . MET A 1 80 ? -10.521 5.781 -6.222 1.00 96.44 80 MET A CA 1
ATOM 579 C C . MET A 1 80 ? -11.228 5.102 -5.052 1.00 96.44 80 MET A C 1
ATOM 581 O O . MET A 1 80 ? -12.050 4.212 -5.261 1.00 96.44 80 MET A O 1
ATOM 585 N N . TYR A 1 81 ? -10.968 5.574 -3.834 1.00 94.38 81 TYR A N 1
ATOM 586 C CA . TYR A 1 81 ? -11.626 5.082 -2.627 1.00 94.38 81 TYR A CA 1
ATOM 587 C C . TYR A 1 81 ? -12.536 6.164 -2.044 1.00 94.38 81 TYR A C 1
ATOM 589 O O . TYR A 1 81 ? -12.091 7.116 -1.401 1.00 94.38 81 TYR A O 1
ATOM 597 N N . THR A 1 82 ? -13.836 6.041 -2.305 1.00 92.00 82 THR A N 1
ATOM 598 C CA . THR A 1 82 ? -14.854 6.941 -1.757 1.00 92.00 82 THR A CA 1
ATOM 599 C C . THR A 1 82 ? -15.209 6.483 -0.346 1.00 92.00 82 THR A C 1
ATOM 601 O O . THR A 1 82 ? -15.918 5.494 -0.195 1.00 92.00 82 THR A O 1
ATOM 604 N N . GLY A 1 83 ? -14.712 7.179 0.677 1.00 89.06 83 GLY A N 1
ATOM 605 C CA . GLY A 1 83 ? -15.035 6.868 2.079 1.00 89.06 83 GLY A CA 1
ATOM 606 C C . GLY A 1 83 ? -13.868 6.375 2.936 1.00 89.06 83 GLY A C 1
ATOM 607 O O . GLY A 1 83 ? -14.078 6.037 4.089 1.00 89.06 83 GLY A O 1
ATOM 608 N N . GLY A 1 84 ? -12.632 6.370 2.429 1.00 90.69 84 GLY A N 1
ATOM 609 C CA . GLY A 1 84 ? -11.461 6.027 3.240 1.00 90.69 84 GLY A CA 1
ATOM 610 C C . GLY A 1 84 ? -10.482 5.136 2.499 1.00 90.69 84 GLY A C 1
ATOM 611 O O . GLY A 1 84 ? -10.375 5.204 1.282 1.00 90.69 84 GLY A O 1
ATOM 612 N N . THR A 1 85 ? -9.739 4.318 3.237 1.00 94.31 85 THR A N 1
ATOM 613 C CA . THR A 1 85 ? -8.810 3.334 2.659 1.00 94.31 85 THR A CA 1
ATOM 614 C C . THR A 1 85 ? -9.454 1.948 2.682 1.00 94.31 85 THR A C 1
ATOM 616 O O . THR A 1 85 ? -10.271 1.697 3.569 1.00 94.31 85 THR A O 1
ATOM 619 N N . PRO A 1 86 ? -9.058 1.014 1.798 1.00 95.88 86 PRO A N 1
ATOM 620 C CA . PRO A 1 86 ? -9.595 -0.350 1.815 1.00 95.88 86 PRO A CA 1
ATOM 621 C C . PRO A 1 86 ? -9.186 -1.153 3.062 1.00 95.88 86 PRO A C 1
ATOM 623 O O . PRO A 1 86 ? -9.624 -2.287 3.224 1.00 95.88 86 PRO A O 1
ATOM 626 N N . LEU A 1 87 ? -8.336 -0.587 3.926 1.00 97.38 87 LEU A N 1
ATOM 627 C CA . LEU A 1 87 ? -7.878 -1.225 5.155 1.00 97.38 87 LEU A CA 1
ATOM 628 C C . LEU A 1 87 ? -8.840 -1.019 6.327 1.00 97.38 87 LEU A C 1
ATOM 630 O O . LEU A 1 87 ? -8.724 -1.732 7.315 1.00 97.38 87 LEU A O 1
ATOM 634 N N . PHE A 1 88 ? -9.753 -0.048 6.253 1.00 96.69 88 PHE A N 1
ATOM 635 C CA . PHE A 1 88 ? -10.662 0.257 7.354 1.00 96.69 88 PHE A CA 1
ATOM 636 C C . PHE A 1 88 ? -12.024 -0.402 7.141 1.00 96.69 88 PHE A C 1
ATOM 638 O O . PHE A 1 88 ? -12.679 -0.178 6.123 1.00 96.69 88 PHE A O 1
ATOM 645 N N . ASN A 1 89 ? -12.465 -1.191 8.117 1.00 93.56 89 ASN A N 1
ATOM 646 C CA . ASN A 1 89 ? -13.799 -1.768 8.142 1.00 93.56 89 ASN A CA 1
ATOM 647 C C . ASN A 1 89 ? -14.721 -0.883 8.987 1.00 93.56 89 ASN A C 1
ATOM 649 O O . ASN A 1 89 ? -14.698 -0.943 10.211 1.00 93.56 89 ASN A O 1
ATOM 653 N N . GLU A 1 90 ? -15.572 -0.089 8.338 1.00 93.81 90 GLU A N 1
ATOM 654 C CA . GLU A 1 90 ? -16.490 0.833 9.023 1.00 93.81 90 GLU A CA 1
ATOM 655 C C . GLU A 1 90 ? -17.565 0.123 9.863 1.00 93.81 90 GLU A C 1
ATOM 657 O O . GLU A 1 90 ? -18.085 0.707 10.811 1.00 93.81 90 GLU A O 1
ATOM 662 N N . ALA A 1 91 ? -17.899 -1.133 9.544 1.00 93.38 91 ALA A N 1
ATOM 663 C CA . ALA A 1 91 ? -18.903 -1.889 10.288 1.00 93.38 91 ALA A CA 1
ATOM 664 C C . ALA A 1 91 ? -18.374 -2.377 11.645 1.00 93.38 91 ALA A C 1
ATOM 666 O O . ALA A 1 91 ? -19.146 -2.463 12.601 1.00 93.38 91 ALA A O 1
ATOM 667 N N . THR A 1 92 ? -17.078 -2.698 11.732 1.00 95.31 92 THR A N 1
ATOM 668 C CA . THR A 1 92 ? -16.435 -3.163 12.976 1.00 95.31 92 THR A CA 1
ATOM 669 C C . THR A 1 92 ? -15.584 -2.091 13.655 1.00 95.31 92 THR A C 1
ATOM 671 O O . THR A 1 92 ? -15.319 -2.191 14.849 1.00 95.31 92 THR A O 1
ATOM 674 N N . GLY A 1 93 ? -15.177 -1.049 12.926 1.00 95.44 93 GLY A N 1
ATOM 675 C CA . GLY A 1 93 ? -14.230 -0.033 13.386 1.00 95.44 93 GLY A CA 1
ATOM 676 C C . GLY A 1 93 ? -12.768 -0.494 13.380 1.00 95.44 93 GLY A C 1
ATOM 677 O O . GLY A 1 93 ? -11.914 0.188 13.943 1.00 95.44 93 GLY A O 1
ATOM 678 N N . GLU A 1 94 ? -12.459 -1.640 12.772 1.00 96.31 94 GLU A N 1
ATOM 679 C CA . GLU A 1 94 ? -11.115 -2.225 12.770 1.00 96.31 94 GLU A CA 1
ATOM 680 C C . GLU A 1 94 ? -10.308 -1.809 11.533 1.00 96.31 94 GLU A C 1
ATOM 682 O O . GLU A 1 94 ? -10.857 -1.563 10.458 1.00 96.31 94 GLU A O 1
ATOM 687 N N . THR A 1 95 ? -8.981 -1.751 11.677 1.00 96.06 95 THR A N 1
ATOM 688 C CA . THR A 1 95 ? -8.047 -1.512 10.565 1.00 96.06 95 THR A CA 1
ATOM 689 C C . THR A 1 95 ? -7.193 -2.752 10.330 1.00 96.06 95 THR A C 1
ATOM 691 O O . THR A 1 95 ? -6.582 -3.261 11.267 1.00 96.06 95 THR A O 1
ATOM 694 N N . GLN A 1 96 ? -7.123 -3.214 9.084 1.00 96.00 96 GLN A N 1
ATOM 695 C CA . GLN A 1 96 ? -6.262 -4.315 8.664 1.00 96.00 9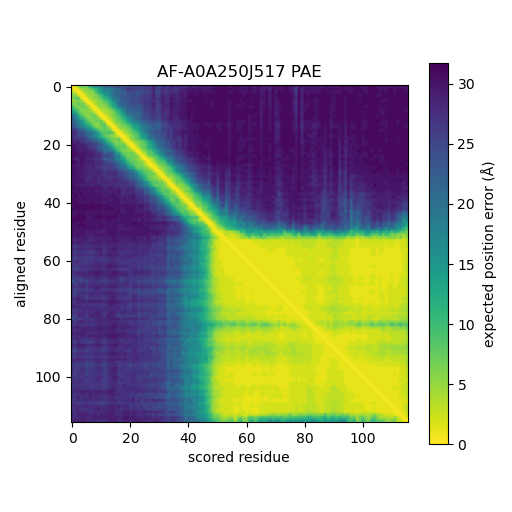6 GLN A CA 1
ATOM 696 C C . GLN A 1 96 ? -4.830 -3.836 8.382 1.00 96.00 96 GLN A C 1
ATOM 698 O O . GLN A 1 96 ? -4.619 -2.733 7.868 1.00 96.00 96 GLN A O 1
ATOM 703 N N . ASP A 1 97 ? -3.842 -4.692 8.658 1.00 96.94 97 ASP A N 1
ATOM 704 C CA . ASP A 1 97 ? -2.460 -4.451 8.249 1.00 96.94 97 ASP A CA 1
ATOM 705 C C . ASP A 1 97 ? -2.321 -4.374 6.720 1.00 96.94 97 ASP A C 1
ATOM 707 O O . ASP A 1 97 ? -2.910 -5.155 5.967 1.00 96.94 97 ASP A O 1
ATOM 711 N N . ARG A 1 98 ? -1.497 -3.440 6.236 1.00 97.75 98 ARG A N 1
ATOM 712 C CA . ARG A 1 98 ? -1.341 -3.225 4.794 1.00 97.75 98 ARG A CA 1
ATOM 713 C C . ARG A 1 98 ? -0.678 -4.410 4.098 1.00 97.75 98 ARG A C 1
ATOM 715 O O . ARG A 1 98 ? -1.117 -4.770 3.008 1.00 97.75 98 ARG A O 1
ATOM 722 N N . LEU A 1 99 ? 0.387 -4.973 4.675 1.00 97.25 99 LEU A N 1
ATOM 723 C CA . LEU A 1 99 ? 1.102 -6.083 4.041 1.00 97.25 99 LEU A CA 1
ATOM 724 C C . LEU A 1 99 ? 0.206 -7.317 3.981 1.00 97.25 99 LEU A C 1
ATOM 726 O O . LEU A 1 99 ? 0.104 -7.935 2.925 1.00 97.25 99 LEU A O 1
ATOM 730 N N . GLU A 1 100 ? -0.516 -7.609 5.064 1.00 97.06 100 GLU A N 1
ATOM 731 C CA . GLU A 1 100 ? -1.526 -8.670 5.082 1.00 97.06 100 GLU A CA 1
ATOM 732 C C . GLU A 1 100 ? -2.575 -8.483 3.971 1.00 97.06 100 GLU A C 1
ATOM 734 O O . GLU A 1 100 ? -2.812 -9.399 3.179 1.00 97.06 100 GLU A O 1
ATOM 739 N N . HIS A 1 101 ? -3.142 -7.278 3.849 1.00 97.88 101 HIS A N 1
ATOM 740 C CA . HIS A 1 101 ? -4.118 -6.949 2.810 1.00 97.88 101 HIS A CA 1
ATOM 741 C C . HIS A 1 101 ? -3.562 -7.144 1.392 1.00 97.88 101 HIS A C 1
ATOM 743 O O . HIS A 1 101 ? -4.202 -7.759 0.534 1.00 97.88 101 HIS A O 1
ATOM 749 N N . VAL A 1 102 ? -2.355 -6.627 1.138 1.00 98.31 102 VAL A N 1
ATOM 750 C CA . VAL A 1 102 ? -1.695 -6.735 -0.167 1.00 98.31 102 VAL A CA 1
ATOM 751 C C . VAL A 1 102 ? -1.413 -8.194 -0.500 1.00 98.31 102 VAL A C 1
ATOM 753 O O . VAL A 1 102 ? -1.714 -8.612 -1.612 1.00 98.31 102 VAL A O 1
ATOM 756 N N . PHE A 1 103 ? -0.894 -8.993 0.432 1.00 97.75 103 PHE A N 1
ATOM 757 C CA . PHE A 1 103 ? -0.552 -10.393 0.172 1.00 97.75 103 PHE A CA 1
ATOM 758 C C . PHE A 1 103 ? -1.770 -11.289 -0.029 1.00 97.75 103 PHE A C 1
ATOM 760 O O . PHE A 1 103 ? -1.720 -12.194 -0.863 1.00 97.75 103 PHE A O 1
ATOM 767 N N . ALA A 1 104 ? -2.879 -11.010 0.659 1.00 97.25 104 ALA A N 1
ATOM 768 C CA . ALA A 1 104 ? -4.142 -11.698 0.408 1.00 97.25 104 ALA A CA 1
ATOM 769 C C . ALA A 1 104 ? -4.632 -11.487 -1.037 1.00 97.25 104 ALA A C 1
ATOM 771 O O . ALA A 1 104 ? -5.234 -12.380 -1.633 1.00 97.25 104 ALA A O 1
ATOM 772 N N . ARG A 1 105 ? -4.355 -10.311 -1.612 1.00 96.38 105 ARG A N 1
ATOM 773 C CA . ARG A 1 105 ? -4.779 -9.934 -2.967 1.00 96.38 105 ARG A CA 1
ATOM 774 C C . ARG A 1 105 ? -3.756 -10.281 -4.050 1.00 96.38 105 ARG A C 1
ATOM 776 O O . ARG A 1 105 ? -4.137 -10.642 -5.158 1.00 96.38 105 ARG A O 1
ATOM 783 N N . GLN A 1 106 ? -2.477 -10.145 -3.726 1.00 97.69 106 GLN A N 1
ATOM 784 C CA . GLN A 1 106 ? -1.322 -10.281 -4.609 1.00 97.69 106 GLN A CA 1
ATOM 785 C C . GLN A 1 106 ? -0.348 -11.311 -4.010 1.00 97.69 106 GLN A C 1
ATOM 787 O O . GLN A 1 106 ? 0.716 -10.945 -3.503 1.00 97.69 106 GLN A O 1
ATOM 792 N N . PRO A 1 107 ? -0.670 -12.617 -4.054 1.00 97.25 107 PRO A N 1
ATOM 793 C CA . PRO A 1 107 ? 0.171 -13.653 -3.448 1.00 97.25 107 PRO A CA 1
ATOM 794 C C . PRO A 1 107 ? 1.561 -13.754 -4.094 1.00 97.25 107 PRO A C 1
ATOM 796 O O . PRO A 1 107 ? 2.494 -14.270 -3.482 1.00 97.25 107 PRO A O 1
ATOM 799 N N . ASP A 1 108 ? 1.729 -13.252 -5.317 1.00 98.06 108 ASP A N 1
ATOM 800 C CA . ASP A 1 108 ? 3.029 -13.206 -5.987 1.00 98.06 108 ASP A CA 1
ATOM 801 C C . ASP A 1 108 ? 3.955 -12.131 -5.401 1.00 98.06 108 ASP A C 1
ATOM 803 O O . ASP A 1 108 ? 5.167 -12.342 -5.358 1.00 98.06 108 ASP A O 1
ATOM 807 N N . ALA A 1 109 ? 3.399 -11.049 -4.842 1.00 97.44 109 ALA A N 1
ATOM 808 C CA . ALA A 1 109 ? 4.172 -10.056 -4.100 1.00 97.44 109 ALA A CA 1
ATOM 809 C C . ALA A 1 109 ? 4.823 -10.680 -2.858 1.00 97.44 109 ALA A C 1
ATOM 811 O O . ALA A 1 109 ? 5.985 -10.410 -2.575 1.00 97.44 109 ALA A O 1
ATOM 812 N N . LEU A 1 110 ? 4.112 -11.568 -2.150 1.00 96.44 110 LEU A N 1
ATOM 813 C 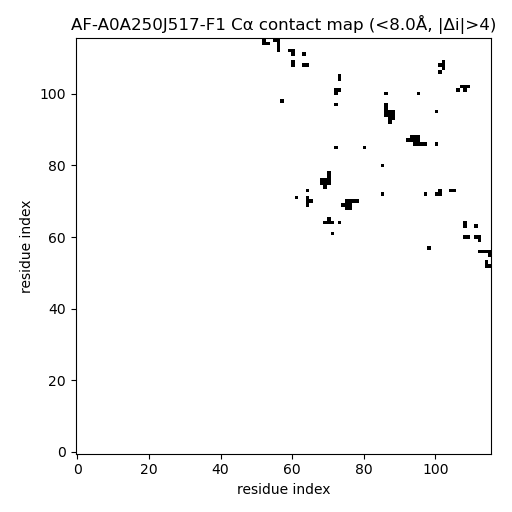CA . LEU A 1 110 ? 4.654 -12.281 -0.987 1.00 96.44 110 LEU A CA 1
ATOM 814 C C . LEU A 1 110 ? 5.815 -13.202 -1.377 1.00 96.44 110 LEU A C 1
ATOM 816 O O . LEU A 1 110 ? 6.825 -13.264 -0.681 1.00 96.44 110 LEU A O 1
ATOM 820 N N . LYS A 1 111 ? 5.686 -13.908 -2.506 1.00 97.19 111 LYS A N 1
ATOM 821 C CA . LYS A 1 111 ? 6.754 -14.781 -3.016 1.00 97.19 111 LYS A CA 1
ATOM 822 C C . LYS A 1 111 ? 7.993 -13.980 -3.421 1.00 97.19 111 LYS A C 1
ATOM 824 O O . LYS A 1 111 ? 9.106 -14.451 -3.215 1.00 97.19 111 LYS A O 1
ATOM 829 N N . ALA A 1 112 ? 7.798 -12.799 -4.009 1.00 97.50 112 ALA A N 1
ATOM 830 C CA . ALA A 1 112 ? 8.881 -11.912 -4.427 1.00 97.50 112 ALA A CA 1
ATOM 831 C C . ALA A 1 112 ? 9.535 -11.167 -3.250 1.00 97.50 112 ALA A C 1
ATOM 833 O O . ALA A 1 112 ? 10.730 -10.880 -3.297 1.00 97.50 112 ALA A O 1
ATOM 834 N N . CYS A 1 113 ? 8.761 -10.876 -2.203 1.00 96.75 113 CYS A N 1
ATOM 835 C CA . CYS A 1 113 ? 9.166 -10.088 -1.042 1.00 96.75 113 CYS A CA 1
ATOM 836 C C . CYS A 1 113 ? 8.900 -10.838 0.276 1.00 96.75 113 CYS A C 1
ATOM 838 O O . CYS A 1 113 ? 8.051 -10.414 1.073 1.00 96.75 113 CYS A O 1
ATOM 840 N N . PRO A 1 114 ? 9.609 -11.955 0.526 1.00 89.94 114 PRO A N 1
ATOM 841 C CA . PRO A 1 114 ? 9.502 -12.671 1.790 1.00 89.94 114 PRO A CA 1
ATOM 842 C C . PRO A 1 114 ? 10.037 -11.818 2.946 1.00 89.94 114 PRO A C 1
ATOM 844 O O . PRO A 1 114 ? 10.819 -10.886 2.742 1.00 89.94 114 PRO A O 1
ATOM 847 N N . THR A 1 115 ? 9.612 -12.141 4.165 1.00 86.69 115 THR A N 1
ATOM 848 C CA . THR A 1 115 ? 10.178 -11.535 5.374 1.00 86.69 115 THR A CA 1
ATOM 849 C C . THR A 1 115 ? 11.667 -11.898 5.437 1.00 86.69 115 THR A C 1
ATOM 851 O O . THR A 1 115 ? 11.986 -13.076 5.242 1.00 86.69 115 THR A O 1
ATOM 854 N N . PRO A 1 116 ? 12.564 -10.908 5.596 1.00 68.88 116 PRO A N 1
ATOM 855 C CA . PRO A 1 116 ? 14.008 -11.133 5.570 1.00 68.88 116 PRO A CA 1
ATOM 856 C C . PRO A 1 116 ? 14.520 -11.925 6.779 1.00 68.88 116 PRO A C 1
ATOM 858 O O . PRO A 1 116 ? 13.844 -11.924 7.832 1.00 68.88 116 PRO A O 1
#

Radius of gyration: 29.7 Å; Cα contacts (8 Å, |Δi|>4): 58; chains: 1; bounding box: 47×72×66 Å

Foldseek 3Di:
DDDDDDDDDDDDDDDDDDDDDDDDDDDDDDDDDDDDDPPPPDDDDDDPPCPVLVVQLLVLLCVVCVVVCHDLQQHHNPDDDDPDDPQADPVVRDGHDRVVRNCVNCVVSCVRRPRD

Sequence (116 aa):
MRHALILLAAACLTTGCPTKKTAEAPAPKEETASTDAALSVRDAGAPAEDGGSRAAQEACVDRWLQEHKLDRYGHAEGTMYTGGTPLFNEATGETQDRLEHVFARQPDALKACPTP